Protein AF-J9GIL3-F1 (afdb_monomer)

Radius of gyration: 11.48 Å; Cα contacts (8 Å, |Δi|>4): 48; chains: 1; bounding box: 27×22×28 Å

pLDDT: mean 77.95, std 12.3, range [46.84, 89.88]

Solvent-accessible surface area (backbone atoms only — not comparable to full-atom values): 3955 Å² total; per-residue (Å²): 138,87,78,52,72,60,25,51,53,47,39,63,76,43,58,86,55,60,38,70,64,51,56,76,44,36,86,81,39,83,81,35,55,44,76,60,32,31,50,52,39,45,51,52,52,52,42,29,71,76,39,63,85,54,63,80,51,87,88,76,81,78,87,130

Mean predicted aligned error: 7.56 Å

Foldseek 3Di:
DDADPLQVVVLLVCLPPQLVVVLVVCVVCVPHPSVVSSVQSVQSVVCCVVPVVSVPDPPDGDDD

Secondary structure (DSSP, 8-state):
----HHHHHHHHHTTTS-HHHHHHTGGG-TTS-HHHHHHHHHHHHHHHHH-GGGTT-TT-PPP-

Sequence (64 aa):
MEITPQTMAFIEAHANDDPRALALQAAKYPEVDMPLAVRQLAARQLAARKIPSWHRTAGLWYPC

Structure (mmCIF, N/CA/C/O backbone):
data_AF-J9GIL3-F1
#
_entry.id   AF-J9GIL3-F1
#
loop_
_atom_site.group_PDB
_atom_site.id
_atom_site.type_symbol
_atom_site.label_atom_id
_atom_site.label_alt_id
_atom_site.label_comp_id
_atom_site.label_asym_id
_atom_site.label_entity_id
_atom_site.label_seq_id
_atom_site.pdbx_PDB_ins_code
_atom_site.Cartn_x
_atom_site.Cartn_y
_atom_site.Cartn_z
_atom_site.occupancy
_atom_site.B_iso_or_equiv
_atom_site.auth_seq_id
_atom_site.auth_comp_id
_atom_site.auth_asym_id
_atom_site.auth_atom_id
_atom_site.pdbx_PDB_model_num
ATOM 1 N N . MET A 1 1 ? 8.840 -3.987 13.697 1.00 55.09 1 MET A N 1
ATOM 2 C CA . MET A 1 1 ? 7.823 -3.351 12.833 1.00 55.09 1 MET A CA 1
ATOM 3 C C . MET A 1 1 ? 6.719 -4.373 12.668 1.00 55.09 1 MET A C 1
ATOM 5 O O . MET A 1 1 ? 6.970 -5.394 12.044 1.00 55.09 1 MET A O 1
ATOM 9 N N . GLU A 1 2 ? 5.573 -4.172 13.309 1.00 65.19 2 GLU A N 1
ATOM 10 C CA . GLU A 1 2 ? 4.426 -5.079 13.194 1.00 65.19 2 GLU A CA 1
ATOM 11 C C . GLU A 1 2 ? 3.492 -4.527 12.117 1.00 65.19 2 GLU A C 1
ATOM 13 O O . GLU A 1 2 ? 2.956 -3.432 12.264 1.00 65.19 2 GLU A O 1
ATOM 18 N N . ILE A 1 3 ? 3.351 -5.248 11.003 1.00 72.31 3 ILE A N 1
ATOM 19 C CA . ILE A 1 3 ? 2.312 -4.954 10.011 1.00 72.31 3 ILE A CA 1
ATOM 20 C C . ILE A 1 3 ? 1.048 -5.674 10.468 1.00 72.31 3 ILE A C 1
ATOM 22 O O . ILE A 1 3 ? 1.072 -6.887 10.675 1.00 72.31 3 ILE A O 1
ATOM 26 N N . THR A 1 4 ? -0.058 -4.942 10.613 1.00 85.88 4 THR A N 1
ATOM 27 C CA . THR A 1 4 ? -1.344 -5.567 10.935 1.00 85.88 4 THR A CA 1
ATOM 28 C C . THR A 1 4 ? -1.820 -6.432 9.762 1.00 85.88 4 THR A C 1
ATOM 30 O O . THR A 1 4 ? -1.588 -6.074 8.603 1.00 85.88 4 THR A O 1
ATOM 33 N N . PRO A 1 5 ? -2.538 -7.541 10.010 1.00 84.94 5 PRO A N 1
ATOM 34 C CA . PRO A 1 5 ? -3.064 -8.394 8.941 1.00 84.94 5 PRO A CA 1
ATOM 35 C C . PRO A 1 5 ? -3.895 -7.615 7.908 1.00 84.94 5 PRO A C 1
ATOM 37 O O . PRO A 1 5 ? -3.807 -7.877 6.712 1.00 84.94 5 PRO A O 1
ATOM 40 N N . GLN A 1 6 ? -4.640 -6.603 8.364 1.00 86.88 6 GLN A N 1
ATOM 41 C CA . GLN A 1 6 ? -5.434 -5.704 7.520 1.00 86.88 6 GLN A CA 1
ATOM 42 C C . GLN A 1 6 ? -4.559 -4.869 6.584 1.00 86.88 6 GLN A C 1
ATOM 44 O O . GLN A 1 6 ? -4.856 -4.750 5.398 1.00 86.88 6 GLN A O 1
ATOM 49 N N . THR A 1 7 ? -3.444 -4.343 7.093 1.00 86.62 7 THR A N 1
ATOM 50 C CA . THR A 1 7 ? -2.482 -3.587 6.284 1.00 86.62 7 THR A CA 1
ATOM 51 C C . THR A 1 7 ? -1.802 -4.487 5.255 1.00 86.62 7 THR A C 1
ATOM 53 O O . THR A 1 7 ? -1.613 -4.076 4.112 1.00 86.62 7 THR A O 1
ATOM 56 N N . MET A 1 8 ? -1.490 -5.735 5.615 1.00 84.69 8 MET A N 1
ATOM 57 C CA . MET A 1 8 ? -0.892 -6.695 4.683 1.00 84.69 8 MET A CA 1
ATOM 58 C C . MET A 1 8 ? -1.863 -7.077 3.559 1.00 84.69 8 MET A C 1
ATOM 60 O O . MET A 1 8 ? -1.502 -6.980 2.387 1.00 84.69 8 MET A O 1
ATOM 64 N N . ALA A 1 9 ? -3.114 -7.399 3.905 1.00 86.75 9 ALA A N 1
ATOM 65 C CA . ALA A 1 9 ? -4.165 -7.682 2.929 1.00 86.75 9 ALA A CA 1
ATOM 66 C C . ALA A 1 9 ? -4.416 -6.488 1.994 1.00 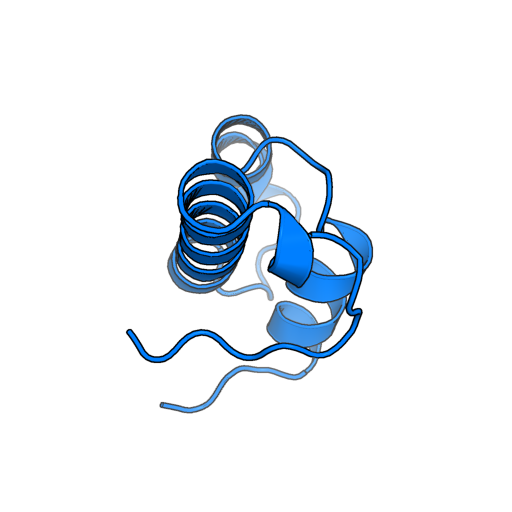86.75 9 ALA A C 1
ATOM 68 O O . ALA A 1 9 ? -4.590 -6.667 0.790 1.00 86.75 9 ALA A O 1
ATOM 69 N N . PHE A 1 10 ? -4.373 -5.264 2.528 1.00 89.38 10 PHE A N 1
ATOM 70 C CA . PHE A 1 10 ? -4.507 -4.045 1.735 1.00 89.38 10 PHE A CA 1
ATOM 71 C C . PHE A 1 10 ? -3.357 -3.879 0.730 1.00 89.38 10 PHE A C 1
ATOM 73 O O . PHE A 1 10 ? -3.598 -3.611 -0.445 1.00 89.38 10 PHE A O 1
ATOM 80 N N . ILE A 1 11 ? -2.105 -4.080 1.155 1.00 87.00 11 ILE A N 1
ATOM 81 C CA . ILE A 1 11 ? -0.933 -3.999 0.265 1.00 87.00 11 ILE A CA 1
ATOM 82 C C . ILE A 1 11 ? -1.014 -5.046 -0.855 1.00 87.00 11 ILE A C 1
ATOM 84 O O . ILE A 1 11 ? -0.658 -4.750 -1.996 1.00 87.00 11 ILE A O 1
ATOM 88 N N . GLU A 1 12 ? -1.467 -6.264 -0.556 1.00 85.56 12 GLU A N 1
ATOM 89 C CA . GLU A 1 12 ? -1.615 -7.320 -1.564 1.00 85.56 12 GLU A CA 1
ATOM 90 C C . GLU A 1 12 ? -2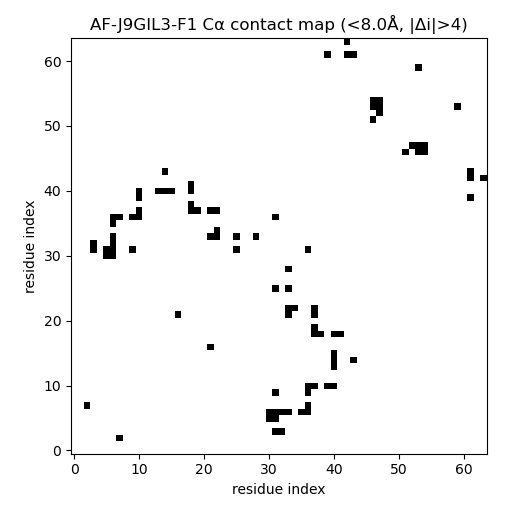.751 -7.028 -2.549 1.00 85.56 12 GLU A C 1
ATOM 92 O O . GLU A 1 12 ? -2.542 -7.132 -3.760 1.00 85.56 12 GLU A O 1
ATOM 97 N N . ALA A 1 13 ? -3.918 -6.608 -2.050 1.00 87.94 13 ALA A N 1
ATOM 98 C CA . ALA A 1 13 ? -5.076 -6.269 -2.876 1.00 87.94 13 ALA A CA 1
ATOM 99 C C . ALA A 1 13 ? -4.803 -5.076 -3.805 1.00 87.94 13 ALA A C 1
ATOM 101 O O . ALA A 1 13 ? -5.256 -5.063 -4.948 1.00 87.94 13 ALA A O 1
ATOM 102 N N . HIS A 1 14 ? -4.021 -4.104 -3.333 1.00 87.50 14 HIS A N 1
ATOM 103 C CA . HIS A 1 14 ? -3.728 -2.862 -4.045 1.00 87.50 14 HIS A CA 1
ATOM 104 C C . HIS A 1 14 ? -2.307 -2.814 -4.629 1.00 87.50 14 HIS A C 1
ATOM 106 O O . HIS A 1 14 ? -1.799 -1.741 -4.950 1.00 87.50 14 HIS A O 1
ATOM 112 N N . ALA A 1 15 ? -1.656 -3.970 -4.813 1.00 79.81 15 ALA A N 1
ATOM 113 C CA . ALA A 1 15 ? -0.267 -4.073 -5.277 1.00 79.81 15 ALA A CA 1
ATOM 114 C C . ALA A 1 15 ? 0.026 -3.352 -6.609 1.00 79.81 15 ALA A C 1
ATOM 116 O O . ALA A 1 15 ? 1.164 -2.938 -6.843 1.00 79.81 15 ALA A O 1
ATOM 117 N N . ASN A 1 16 ? -0.987 -3.214 -7.472 1.00 80.31 16 ASN A N 1
ATOM 118 C CA . ASN A 1 16 ? -0.891 -2.582 -8.791 1.00 80.31 16 ASN A CA 1
ATOM 119 C C . ASN A 1 16 ? -1.539 -1.188 -8.857 1.00 80.31 16 ASN A C 1
ATOM 121 O O . ASN A 1 16 ? -1.454 -0.534 -9.896 1.00 80.31 16 ASN A O 1
ATOM 125 N N . ASP A 1 17 ? -2.171 -0.735 -7.775 1.00 86.12 17 ASP A N 1
ATOM 126 C CA . ASP A 1 17 ? -2.854 0.557 -7.725 1.00 86.12 17 ASP A CA 1
ATOM 127 C C . ASP A 1 17 ? -1.869 1.698 -7.433 1.00 86.12 17 ASP A C 1
ATOM 129 O O . ASP A 1 17 ? -0.752 1.485 -6.953 1.00 86.12 17 ASP A O 1
ATOM 133 N N . ASP A 1 18 ? -2.268 2.942 -7.721 1.00 84.38 18 ASP A N 1
ATOM 134 C CA . ASP A 1 18 ? -1.446 4.120 -7.427 1.00 84.38 18 ASP A CA 1
ATOM 135 C C . ASP A 1 18 ? -1.426 4.406 -5.905 1.00 84.38 18 ASP A C 1
ATOM 137 O O . ASP A 1 18 ? -2.461 4.778 -5.338 1.00 84.38 18 ASP A O 1
ATOM 141 N N . PRO A 1 19 ? -0.257 4.324 -5.231 1.00 85.12 19 PRO A N 1
ATOM 142 C CA . PRO A 1 19 ? -0.129 4.578 -3.799 1.00 85.12 19 PRO A CA 1
ATOM 143 C C . PRO A 1 19 ? -0.607 5.980 -3.410 1.00 85.12 19 PRO A C 1
ATOM 145 O O . PRO A 1 19 ? -1.113 6.183 -2.307 1.00 85.12 19 PRO A O 1
ATOM 148 N N . ARG A 1 20 ? -0.477 6.965 -4.309 1.00 85.38 20 ARG A N 1
ATOM 149 C CA . ARG A 1 20 ? -0.937 8.340 -4.065 1.00 85.38 20 ARG A CA 1
ATOM 150 C C . ARG A 1 20 ? -2.457 8.419 -4.031 1.00 85.38 20 ARG A C 1
ATOM 152 O O . ARG A 1 20 ? -3.005 9.113 -3.181 1.00 85.38 20 ARG A O 1
ATOM 159 N N . ALA A 1 21 ? -3.133 7.690 -4.917 1.00 87.56 21 ALA A N 1
ATOM 160 C CA . ALA A 1 21 ? -4.589 7.619 -4.925 1.00 87.56 21 ALA A CA 1
ATOM 161 C C . ALA A 1 21 ? -5.118 6.910 -3.668 1.00 87.56 21 ALA A C 1
ATOM 163 O O . ALA A 1 21 ? -6.120 7.342 -3.100 1.00 87.56 21 ALA A O 1
ATOM 164 N N . LEU A 1 22 ? -4.423 5.872 -3.193 1.00 88.00 22 LEU A N 1
ATOM 165 C CA . LEU A 1 22 ? -4.781 5.146 -1.967 1.00 88.00 22 LEU A CA 1
ATOM 166 C C . LEU A 1 22 ? -4.566 5.990 -0.707 1.00 88.00 22 LEU A C 1
ATOM 168 O O . LEU A 1 22 ? -5.407 5.966 0.189 1.00 88.00 22 LEU A O 1
ATOM 172 N N . ALA A 1 23 ? -3.510 6.811 -0.666 1.00 87.75 23 ALA A N 1
ATOM 173 C CA . ALA A 1 23 ? -3.269 7.746 0.434 1.00 87.75 23 ALA A CA 1
ATOM 174 C C . ALA A 1 23 ? -4.439 8.725 0.641 1.00 87.75 23 ALA A C 1
ATOM 176 O O . ALA A 1 23 ? -4.796 9.037 1.775 1.00 87.75 23 ALA A O 1
ATOM 177 N N . LEU A 1 24 ? -5.085 9.166 -0.445 1.00 89.88 24 LEU A N 1
ATOM 178 C CA . LEU A 1 24 ? -6.278 10.022 -0.383 1.00 89.88 24 LEU A CA 1
ATOM 179 C C . LEU A 1 24 ? -7.519 9.279 0.137 1.00 89.88 24 LEU A C 1
ATOM 181 O O . LEU A 1 24 ? -8.469 9.906 0.597 1.00 89.88 24 LEU A O 1
ATOM 185 N N . GLN A 1 25 ? -7.515 7.947 0.080 1.00 87.81 25 GLN A N 1
ATOM 186 C CA . GLN A 1 25 ? -8.590 7.087 0.572 1.00 87.81 25 GLN A CA 1
ATOM 187 C C . GLN A 1 25 ? -8.350 6.585 2.003 1.00 87.81 25 GLN A C 1
A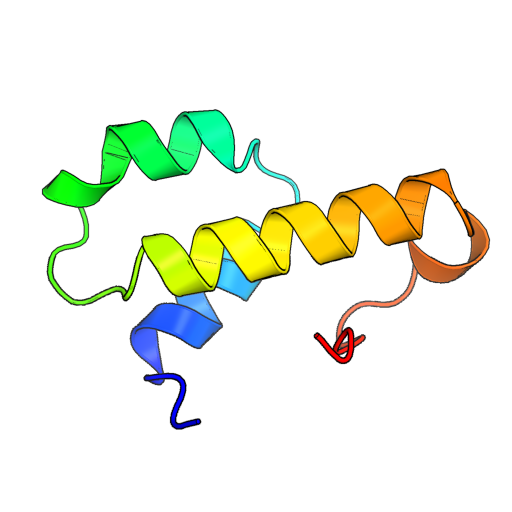TOM 189 O O . GLN A 1 25 ? -9.132 5.765 2.477 1.00 87.81 25 GLN A O 1
ATOM 194 N N . ALA A 1 26 ? -7.333 7.094 2.714 1.00 86.19 26 ALA A N 1
ATOM 195 C CA . ALA A 1 26 ? -7.012 6.714 4.097 1.00 86.19 26 ALA A CA 1
ATOM 196 C C . ALA A 1 26 ? -8.240 6.689 5.020 1.00 86.19 26 ALA A C 1
ATOM 198 O O . ALA A 1 26 ? -8.432 5.751 5.784 1.00 86.19 26 ALA A O 1
ATOM 199 N N . ALA A 1 27 ? -9.121 7.685 4.887 1.00 86.75 27 ALA A N 1
ATOM 200 C CA . ALA A 1 27 ? -10.331 7.802 5.697 1.00 86.75 27 ALA A CA 1
ATOM 201 C C . ALA A 1 27 ? -11.337 6.647 5.507 1.00 86.75 27 ALA A C 1
ATOM 203 O O . ALA A 1 27 ? -12.167 6.423 6.383 1.00 86.75 27 ALA A O 1
ATOM 204 N N . LYS A 1 28 ? -11.281 5.908 4.388 1.00 88.88 28 LYS A N 1
ATOM 205 C CA . LYS A 1 28 ? -12.137 4.734 4.139 1.00 88.88 28 LYS A CA 1
ATOM 206 C C . LYS A 1 28 ? -11.647 3.475 4.856 1.00 88.88 28 LYS A C 1
ATOM 208 O O . LYS A 1 28 ? -12.428 2.545 5.021 1.00 88.88 28 LYS A O 1
ATOM 213 N N . TYR A 1 29 ? -10.379 3.447 5.268 1.00 87.44 29 TYR A N 1
ATOM 214 C CA . TYR A 1 29 ? -9.728 2.281 5.863 1.00 87.44 29 TYR A CA 1
ATOM 215 C C . TYR A 1 29 ? -9.057 2.665 7.191 1.00 87.44 29 TYR A C 1
ATOM 217 O O . TYR A 1 29 ? -7.830 2.681 7.274 1.00 87.44 29 TYR A O 1
ATOM 225 N N . PRO A 1 30 ? -9.836 2.987 8.240 1.00 86.00 30 PRO A N 1
ATOM 226 C CA . PRO A 1 30 ? -9.291 3.446 9.521 1.00 86.00 30 PRO A CA 1
ATOM 227 C C . PRO A 1 30 ? -8.441 2.389 10.247 1.00 86.00 30 PRO A C 1
ATOM 229 O O . PRO A 1 30 ? -7.651 2.731 11.118 1.00 86.00 30 PRO A O 1
ATOM 232 N N . GLU A 1 31 ? -8.597 1.113 9.891 1.00 87.19 31 GLU A N 1
ATOM 233 C CA . GLU A 1 31 ? -7.873 -0.021 10.480 1.00 87.19 31 GLU A CA 1
ATOM 234 C C . GLU A 1 31 ? -6.565 -0.358 9.736 1.00 87.19 31 GLU A C 1
ATOM 236 O O . GLU A 1 31 ? -5.771 -1.189 10.185 1.00 87.19 31 GLU A O 1
ATOM 241 N N . VAL A 1 32 ? -6.336 0.273 8.581 1.00 88.12 32 VAL A N 1
ATOM 242 C CA . VAL A 1 32 ? -5.123 0.100 7.778 1.00 88.12 32 VAL A CA 1
ATOM 243 C C . VAL A 1 32 ? -4.131 1.194 8.148 1.00 88.12 32 VAL A C 1
ATOM 245 O O . VAL A 1 32 ? -4.458 2.382 8.116 1.00 88.12 32 VAL A O 1
ATOM 248 N N . ASP A 1 33 ? -2.884 0.810 8.414 1.00 89.38 33 ASP A N 1
ATOM 249 C CA . ASP A 1 33 ? -1.783 1.767 8.506 1.00 89.38 33 ASP A CA 1
ATOM 250 C C . ASP A 1 33 ? -1.458 2.278 7.094 1.00 89.38 33 ASP A C 1
ATOM 252 O O . ASP A 1 33 ? -0.604 1.748 6.375 1.00 89.38 33 ASP A O 1
ATOM 256 N N . MET A 1 34 ? -2.214 3.289 6.659 1.00 89.44 34 MET A N 1
ATOM 257 C CA . MET A 1 34 ? -2.112 3.846 5.313 1.00 89.44 34 MET A CA 1
ATOM 258 C C . MET A 1 34 ? -0.708 4.396 5.002 1.00 89.44 34 MET A C 1
ATOM 260 O O . MET A 1 34 ? -0.196 4.110 3.917 1.00 89.44 34 MET A O 1
ATOM 264 N N . PRO A 1 35 ? -0.030 5.132 5.910 1.00 87.75 35 PRO A N 1
ATOM 265 C CA . PRO A 1 35 ? 1.361 5.532 5.698 1.00 87.75 35 PRO A CA 1
ATOM 266 C C . PRO A 1 35 ? 2.297 4.353 5.412 1.00 87.75 35 PRO A C 1
ATOM 268 O O . PRO A 1 35 ? 3.155 4.453 4.529 1.00 87.75 35 PRO A O 1
ATOM 271 N N . LEU A 1 36 ? 2.146 3.243 6.1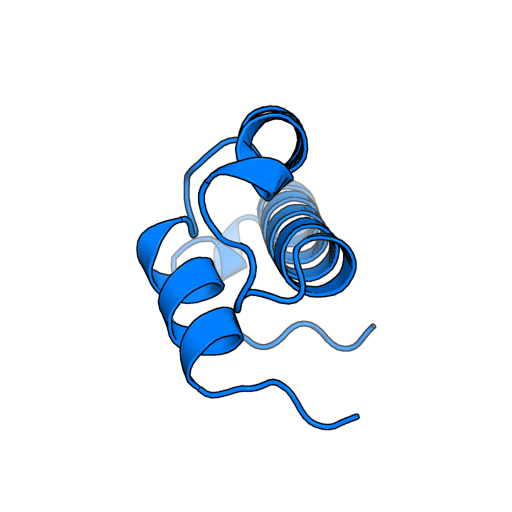35 1.00 87.44 36 LEU A N 1
ATOM 272 C CA . LEU A 1 36 ? 2.976 2.058 5.948 1.00 87.44 36 LEU A CA 1
ATOM 273 C C . LEU A 1 36 ? 2.629 1.310 4.651 1.00 87.44 36 LE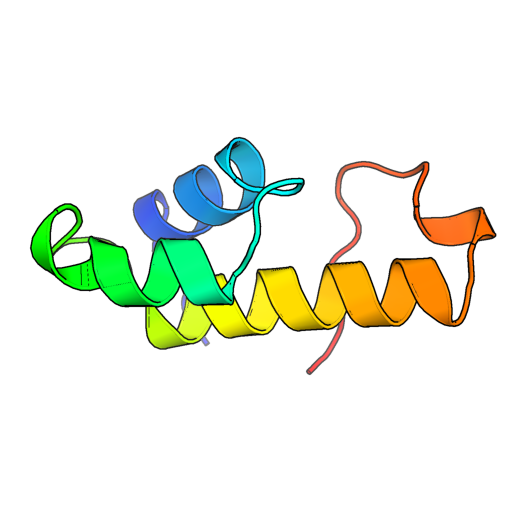U A C 1
ATOM 275 O O . LEU A 1 36 ? 3.535 0.956 3.890 1.00 87.44 36 LEU A O 1
ATOM 279 N N . ALA A 1 37 ? 1.340 1.155 4.345 1.00 88.06 37 ALA A N 1
ATOM 280 C CA . ALA A 1 37 ? 0.868 0.519 3.117 1.00 88.06 37 ALA A CA 1
ATOM 281 C C . ALA A 1 37 ? 1.342 1.253 1.856 1.00 88.06 37 ALA A C 1
ATOM 283 O O . ALA A 1 37 ? 1.931 0.653 0.954 1.00 88.06 37 ALA A O 1
ATOM 284 N N . VAL A 1 38 ? 1.150 2.573 1.815 1.00 88.81 38 VAL A N 1
ATOM 285 C CA . VAL A 1 38 ? 1.537 3.424 0.680 1.00 88.81 38 VAL A CA 1
ATOM 286 C C . VAL A 1 38 ? 3.050 3.398 0.461 1.00 88.81 38 VAL A C 1
ATOM 288 O O . VAL A 1 38 ? 3.501 3.346 -0.685 1.00 88.81 38 VAL A O 1
ATOM 291 N N . ARG A 1 39 ? 3.849 3.381 1.538 1.00 87.56 39 ARG A N 1
ATOM 292 C CA . ARG A 1 39 ? 5.312 3.242 1.441 1.00 87.56 39 ARG A CA 1
ATOM 293 C C . ARG A 1 39 ? 5.719 1.912 0.814 1.00 87.56 39 ARG A C 1
ATOM 295 O O . ARG A 1 39 ? 6.563 1.925 -0.081 1.00 87.56 39 ARG A O 1
ATOM 302 N N . GLN A 1 40 ? 5.120 0.795 1.231 1.00 84.25 40 GLN A N 1
ATOM 303 C CA . GLN A 1 40 ? 5.437 -0.512 0.645 1.00 84.25 40 GLN A CA 1
ATOM 304 C C . GLN A 1 40 ? 5.036 -0.605 -0.829 1.00 84.25 40 GLN A C 1
ATOM 306 O O . GLN A 1 40 ? 5.819 -1.064 -1.663 1.00 84.25 40 GLN A O 1
ATOM 311 N N . LEU A 1 41 ? 3.860 -0.088 -1.185 1.00 86.25 41 LEU A N 1
ATOM 312 C CA . LEU A 1 41 ? 3.420 -0.040 -2.579 1.00 86.25 41 LEU A CA 1
ATOM 313 C C . LEU A 1 41 ? 4.355 0.819 -3.445 1.00 86.25 41 LEU A C 1
ATOM 315 O O . LEU A 1 41 ? 4.761 0.399 -4.530 1.00 86.25 41 LEU A O 1
ATOM 319 N N . ALA A 1 42 ? 4.770 1.988 -2.951 1.00 84.19 42 ALA A N 1
ATOM 320 C CA . ALA A 1 42 ? 5.718 2.849 -3.654 1.00 84.19 42 ALA A CA 1
ATOM 321 C C . ALA A 1 42 ? 7.102 2.193 -3.813 1.00 84.19 42 ALA A C 1
ATOM 323 O O . ALA A 1 42 ? 7.700 2.279 -4.889 1.00 84.19 42 ALA A O 1
ATOM 324 N N . ALA A 1 43 ? 7.600 1.508 -2.779 1.00 82.50 43 ALA A N 1
ATOM 325 C CA . ALA A 1 43 ? 8.858 0.763 -2.834 1.00 82.50 43 ALA A CA 1
ATOM 326 C C . ALA A 1 43 ? 8.804 -0.353 -3.889 1.00 82.50 43 ALA A C 1
ATOM 328 O O . ALA A 1 43 ? 9.709 -0.465 -4.720 1.00 82.50 43 ALA A O 1
ATOM 329 N N . ARG A 1 44 ? 7.700 -1.108 -3.928 1.00 78.62 44 ARG A N 1
ATOM 330 C CA . ARG A 1 44 ? 7.452 -2.154 -4.927 1.00 78.62 44 ARG A CA 1
ATOM 331 C C . ARG A 1 44 ? 7.416 -1.604 -6.352 1.00 78.62 44 ARG A C 1
ATOM 333 O O . ARG A 1 44 ? 8.037 -2.181 -7.244 1.00 78.62 44 ARG A O 1
ATOM 340 N N . GLN A 1 45 ? 6.748 -0.473 -6.578 1.00 77.31 45 GLN A N 1
ATOM 341 C CA . GLN A 1 45 ? 6.722 0.182 -7.891 1.00 77.31 45 GLN A CA 1
ATOM 342 C C . GLN A 1 45 ? 8.094 0.719 -8.306 1.00 77.31 45 GLN A C 1
ATOM 344 O O . GLN A 1 45 ? 8.493 0.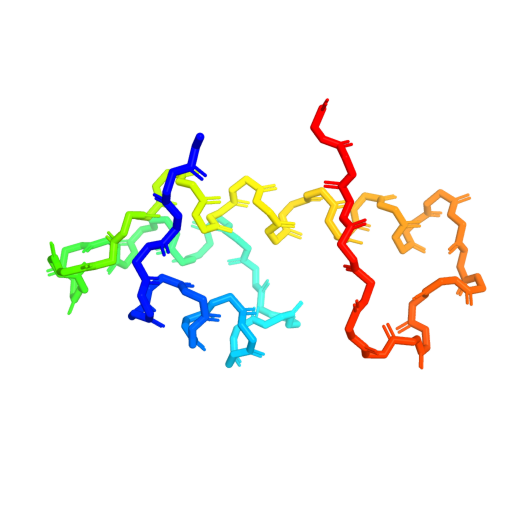589 -9.465 1.00 77.31 45 GLN A O 1
ATOM 349 N N . LEU A 1 46 ? 8.837 1.314 -7.371 1.00 77.12 46 LEU A N 1
ATOM 350 C CA . LEU A 1 46 ? 10.190 1.799 -7.627 1.00 77.12 46 LEU A CA 1
ATOM 351 C C . LEU A 1 46 ? 11.123 0.648 -8.006 1.00 77.12 46 LEU A C 1
ATOM 353 O O . LEU A 1 46 ? 11.906 0.770 -8.949 1.00 77.12 46 LEU A O 1
ATOM 357 N N . ALA A 1 47 ? 11.013 -0.474 -7.304 1.00 73.31 47 ALA A N 1
ATOM 358 C CA . ALA A 1 47 ? 11.766 -1.671 -7.615 1.00 73.31 47 ALA A CA 1
ATOM 359 C C . ALA A 1 47 ? 11.379 -2.286 -8.961 1.00 73.31 47 ALA A C 1
ATOM 361 O O . ALA A 1 47 ? 12.268 -2.642 -9.725 1.00 73.31 47 ALA A O 1
ATOM 362 N N . ALA A 1 48 ? 10.089 -2.316 -9.304 1.00 69.75 48 ALA A N 1
ATOM 363 C CA . ALA A 1 48 ? 9.630 -2.737 -10.626 1.00 69.75 48 ALA A CA 1
ATOM 364 C C . ALA A 1 48 ? 10.204 -1.856 -11.753 1.00 69.75 48 ALA A C 1
ATOM 366 O O . ALA A 1 48 ? 10.525 -2.360 -12.825 1.00 69.75 48 ALA A O 1
ATOM 367 N N . ARG A 1 49 ? 10.378 -0.547 -11.517 1.00 68.62 49 ARG A N 1
ATOM 368 C CA . ARG A 1 49 ? 11.010 0.370 -12.485 1.00 68.62 49 ARG A CA 1
ATOM 369 C C . ARG A 1 49 ? 12.522 0.182 -12.586 1.00 68.62 49 ARG A C 1
ATOM 371 O O . ARG A 1 49 ? 13.061 0.225 -13.686 1.00 68.62 49 ARG A O 1
ATOM 378 N N . LYS A 1 50 ? 13.213 0.019 -11.453 1.00 67.00 50 LYS A N 1
ATOM 379 C CA . LYS A 1 50 ? 14.681 -0.115 -11.412 1.00 67.00 50 LYS A CA 1
ATOM 380 C C . LYS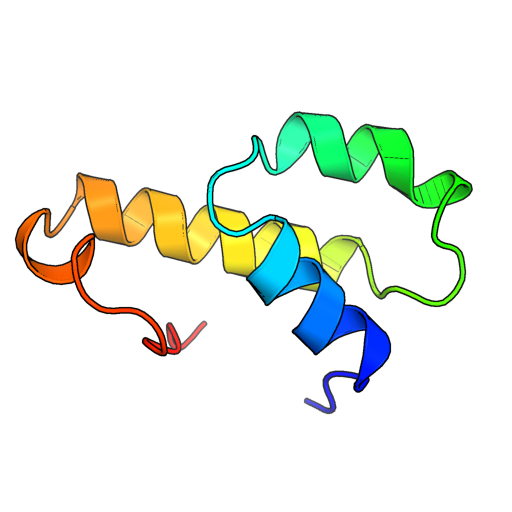 A 1 50 ? 15.163 -1.505 -11.8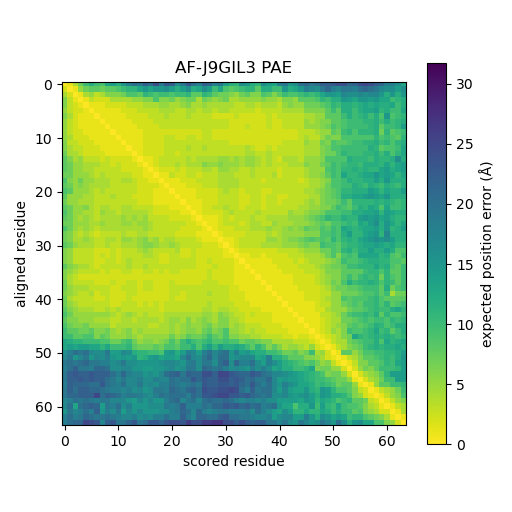29 1.00 67.00 50 LYS A C 1
ATOM 382 O O . LYS A 1 50 ? 16.245 -1.626 -12.390 1.00 67.00 50 LYS A O 1
ATOM 387 N N . ILE A 1 51 ? 14.375 -2.536 -11.544 1.00 67.00 51 ILE A N 1
ATOM 388 C CA . ILE A 1 51 ? 14.683 -3.943 -11.798 1.00 67.00 51 ILE A CA 1
ATOM 389 C C . ILE A 1 51 ? 13.417 -4.593 -12.385 1.00 67.00 51 ILE A C 1
ATOM 391 O O . ILE A 1 51 ? 12.642 -5.230 -11.669 1.00 67.00 51 ILE A O 1
ATOM 395 N N . PRO A 1 52 ? 13.168 -4.442 -13.699 1.00 62.09 52 PRO A N 1
ATOM 396 C CA . PRO A 1 52 ? 11.943 -4.937 -14.334 1.00 62.09 52 PRO A CA 1
ATOM 397 C C . PRO A 1 52 ? 11.759 -6.460 -14.250 1.00 62.09 52 PRO A C 1
ATOM 399 O O . PRO A 1 52 ? 10.639 -6.950 -14.371 1.00 62.09 52 PRO A O 1
ATOM 402 N N . SER A 1 53 ? 12.816 -7.228 -13.967 1.00 61.09 53 SER A N 1
ATOM 403 C CA . SER A 1 53 ? 12.726 -8.667 -13.688 1.00 61.09 53 SER A CA 1
ATOM 404 C C . SER A 1 53 ? 12.016 -9.006 -12.367 1.00 61.09 53 SER A C 1
ATOM 406 O O . SER A 1 53 ? 11.577 -10.141 -12.202 1.00 61.09 53 SER A O 1
ATOM 408 N N . TRP A 1 54 ? 11.840 -8.051 -11.446 1.00 61.38 54 TRP A N 1
ATOM 409 C CA . TRP A 1 54 ? 11.148 -8.259 -10.164 1.00 61.38 54 TRP A CA 1
ATOM 410 C C . TRP A 1 54 ? 9.643 -7.969 -10.210 1.00 61.38 54 TRP A C 1
ATOM 412 O O . TRP A 1 54 ? 8.897 -8.435 -9.351 1.00 61.38 54 TRP A O 1
ATOM 422 N N . HIS A 1 55 ? 9.171 -7.266 -11.244 1.00 52.03 55 HIS A N 1
ATOM 423 C CA . HIS A 1 55 ? 7.748 -6.975 -11.473 1.00 52.03 55 HIS A CA 1
ATOM 424 C C . HIS A 1 55 ? 6.879 -8.245 -11.555 1.00 52.03 55 HIS A C 1
ATOM 426 O O . HIS A 1 55 ? 5.696 -8.210 -11.230 1.00 52.03 55 HIS A O 1
ATOM 432 N N . ARG A 1 56 ? 7.452 -9.378 -11.982 1.00 57.84 56 ARG A N 1
ATOM 433 C CA . ARG A 1 56 ? 6.698 -10.610 -12.253 1.00 57.84 56 ARG A CA 1
ATOM 434 C C . ARG A 1 56 ? 6.563 -11.547 -11.043 1.00 57.84 56 ARG A C 1
ATOM 436 O O . ARG A 1 56 ? 5.885 -12.563 -11.154 1.00 57.84 56 ARG A O 1
ATOM 443 N N . THR A 1 57 ? 7.167 -11.218 -9.900 1.00 57.69 57 THR A N 1
ATOM 444 C CA . THR A 1 57 ? 7.176 -12.096 -8.720 1.00 57.69 57 THR A CA 1
ATOM 445 C C . THR A 1 57 ? 6.242 -11.552 -7.640 1.00 57.69 57 THR A C 1
ATOM 447 O O . THR A 1 57 ? 6.536 -10.553 -6.982 1.00 57.69 57 THR A O 1
ATOM 450 N N . ALA A 1 58 ? 5.091 -12.202 -7.452 1.00 55.16 58 ALA A N 1
ATOM 451 C CA . ALA A 1 58 ? 4.236 -11.971 -6.289 1.00 55.16 58 ALA A CA 1
ATOM 452 C C . ALA A 1 58 ? 4.938 -12.485 -5.014 1.00 55.16 58 ALA A C 1
ATOM 454 O O . ALA A 1 58 ? 5.572 -13.535 -5.049 1.00 55.16 58 ALA A O 1
ATOM 455 N N . GLY A 1 59 ? 4.850 -11.737 -3.907 1.00 60.34 59 GLY A N 1
ATOM 456 C CA . GLY A 1 59 ? 5.451 -12.113 -2.617 1.00 60.34 59 GLY A CA 1
ATOM 457 C C . GLY A 1 59 ? 6.837 -11.525 -2.318 1.00 60.34 59 GLY A C 1
ATOM 458 O O . GLY A 1 59 ? 7.419 -11.855 -1.287 1.00 60.34 59 GLY A O 1
ATOM 459 N N . LEU A 1 60 ? 7.379 -10.645 -3.172 1.00 65.00 60 LEU A N 1
ATOM 460 C CA . LEU A 1 60 ? 8.652 -9.977 -2.883 1.00 65.00 60 LEU A CA 1
ATOM 461 C C . LEU A 1 60 ? 8.472 -8.878 -1.824 1.00 65.00 60 LEU A C 1
ATOM 463 O O . LEU A 1 60 ? 7.795 -7.876 -2.062 1.00 65.00 60 LEU A O 1
ATOM 467 N N . TRP A 1 61 ? 9.113 -9.069 -0.673 1.00 61.75 61 TRP A N 1
ATOM 468 C CA . TRP A 1 61 ? 9.247 -8.056 0.368 1.00 61.75 61 TRP A CA 1
ATOM 469 C C . TRP A 1 61 ? 10.473 -7.190 0.104 1.00 61.75 61 TRP A C 1
ATOM 471 O O . TRP A 1 61 ? 11.594 -7.689 0.002 1.00 61.75 61 TRP A O 1
ATOM 481 N N . TYR A 1 62 ? 10.253 -5.883 0.006 1.00 60.78 62 TYR A N 1
ATOM 482 C CA . TYR A 1 62 ? 11.316 -4.912 -0.202 1.00 60.78 62 TYR A CA 1
ATOM 483 C C . TYR A 1 62 ? 11.833 -4.422 1.150 1.00 60.78 62 TYR A C 1
ATOM 485 O O . TYR A 1 62 ? 11.036 -3.851 1.903 1.00 60.78 62 TYR A O 1
ATOM 493 N N . PRO A 1 63 ? 13.120 -4.648 1.483 1.00 53.84 63 PRO A N 1
ATOM 494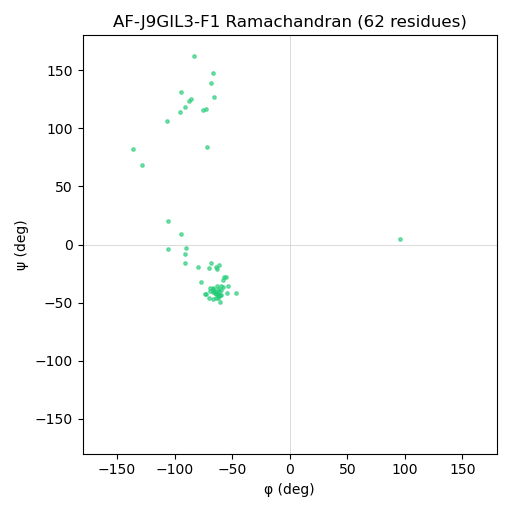 C CA . PRO A 1 63 ? 13.702 -4.082 2.688 1.00 53.84 63 PRO A CA 1
ATOM 495 C C . PRO A 1 63 ? 13.752 -2.557 2.544 1.00 53.84 63 PRO A C 1
ATOM 497 O O . PRO A 1 63 ? 14.210 -2.035 1.524 1.00 53.84 63 PRO A O 1
ATOM 500 N N . CYS A 1 64 ? 13.194 -1.890 3.551 1.00 46.84 64 CYS A N 1
ATOM 501 C CA . CYS A 1 64 ? 13.125 -0.441 3.704 1.00 46.84 64 CYS A CA 1
ATOM 502 C C . CYS A 1 64 ? 14.507 0.167 3.958 1.00 46.84 64 CYS A C 1
ATOM 504 O O . CYS A 1 64 ? 15.289 -0.470 4.701 1.00 46.84 64 CYS A O 1
#

Organism: NCBI:txid749906